Protein AF-A0A1W7RB22-F1 (afdb_monomer_lite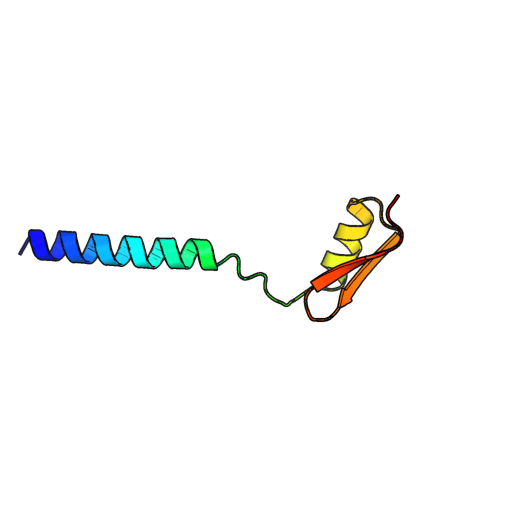)

Sequence (60 aa):
MKTAFILTILLITVFTTIHADTVTERSSDCDPVTCFDGCVADNCDSGSCVNGECQCRGCH

Organism: NCBI:txid141984

Radius of gyration: 20.31 Å; chains: 1; bounding box: 24×28×57 Å

pLDDT: mean 79.19, std 16.51, range [45.31, 96.06]

Secondary structure (DSSP, 8-state):
-HHHHHHHHHHHHHHHHHHHHHT----S---HHHHHHHHHHTTEEEEEEETTEEEEEEE-

Foldseek 3Di:
DVVVVVVVVVVVVVVVVVVVVVVVPLVLPPPQVCLQVVLVVQQAPGWGRDSSDIDTHRHD

Structure (mmCIF, N/CA/C/O backbone):
data_AF-A0A1W7RB22-F1
#
_entry.id   AF-A0A1W7RB22-F1
#
loop_
_atom_site.group_PDB
_atom_site.id
_atom_site.type_symbol
_atom_site.label_atom_id
_atom_site.label_alt_id
_atom_site.label_comp_id
_atom_site.label_asym_id
_atom_site.label_entity_id
_atom_site.label_seq_id
_atom_site.pdbx_PDB_ins_code
_atom_site.Cartn_x
_atom_site.Cartn_y
_atom_site.Cartn_z
_atom_site.occupancy
_atom_site.B_iso_or_equiv
_atom_site.auth_seq_id
_atom_site.auth_comp_id
_atom_site.auth_asym_id
_atom_site.auth_atom_id
_atom_site.pdbx_PDB_model_num
ATOM 1 N N . MET A 1 1 ? -11.241 17.687 44.662 1.00 59.94 1 MET A N 1
ATOM 2 C CA . MET A 1 1 ? -11.527 18.314 43.348 1.00 59.94 1 MET A CA 1
ATOM 3 C C . MET A 1 1 ? -10.341 18.183 42.396 1.00 59.94 1 MET A C 1
ATOM 5 O O . MET A 1 1 ? -10.496 17.537 41.376 1.00 59.94 1 MET A O 1
ATOM 9 N N . LYS A 1 2 ? -9.145 18.690 42.736 1.00 62.75 2 LYS A N 1
ATOM 10 C CA . LYS A 1 2 ? -7.976 18.698 41.830 1.00 62.75 2 LYS A CA 1
ATOM 11 C C . LYS A 1 2 ? -7.475 17.309 41.392 1.00 62.75 2 LYS A C 1
ATOM 13 O O . LYS A 1 2 ? -7.102 17.132 40.242 1.00 62.75 2 LYS A O 1
ATOM 18 N N . THR A 1 3 ? -7.546 16.312 42.272 1.00 69.88 3 THR A N 1
ATOM 19 C CA . THR A 1 3 ? -7.174 14.917 41.973 1.00 69.88 3 THR A CA 1
ATOM 20 C C . THR A 1 3 ? -8.111 14.238 40.973 1.00 69.88 3 THR A C 1
ATOM 22 O O . THR A 1 3 ? -7.640 13.511 40.109 1.00 69.88 3 THR A O 1
ATOM 25 N N . ALA A 1 4 ? -9.416 14.522 41.025 1.00 71.69 4 ALA A N 1
ATOM 26 C CA . ALA A 1 4 ? -10.384 13.983 40.067 1.00 71.69 4 ALA A CA 1
ATOM 27 C C . ALA A 1 4 ? -10.187 14.565 38.654 1.00 71.69 4 ALA A C 1
ATOM 29 O O . ALA A 1 4 ? -10.305 13.846 37.665 1.00 71.69 4 ALA A O 1
ATOM 30 N N . PHE A 1 5 ? -9.812 15.846 38.556 1.00 77.19 5 PHE A N 1
ATOM 31 C CA . PHE A 1 5 ? -9.443 16.475 37.282 1.00 77.19 5 PHE A CA 1
ATOM 32 C C . PHE A 1 5 ? -8.177 15.858 36.675 1.00 77.19 5 PHE A C 1
ATOM 34 O O . PHE A 1 5 ? -8.127 15.598 35.481 1.00 77.19 5 PHE A O 1
ATOM 41 N N . ILE A 1 6 ? -7.165 15.562 37.492 1.00 81.38 6 ILE A N 1
ATOM 42 C CA . ILE A 1 6 ? -5.936 14.924 37.000 1.00 81.38 6 ILE A CA 1
ATOM 43 C C . ILE A 1 6 ? -6.223 13.492 36.524 1.00 81.38 6 ILE A C 1
ATOM 45 O O . ILE A 1 6 ? -5.777 13.103 35.450 1.00 81.38 6 ILE A O 1
ATOM 49 N N . LEU A 1 7 ? -7.018 12.728 37.279 1.00 79.06 7 LEU A N 1
ATOM 50 C CA . LEU A 1 7 ? -7.396 11.359 36.912 1.00 79.06 7 LEU A CA 1
ATOM 51 C C . LEU A 1 7 ? -8.205 11.304 35.611 1.00 79.06 7 LEU A C 1
ATOM 53 O O . LEU A 1 7 ? -7.973 10.432 34.781 1.00 79.06 7 LEU A O 1
ATOM 57 N N . THR A 1 8 ? -9.124 12.248 35.411 1.00 83.31 8 THR A N 1
ATOM 58 C CA . THR A 1 8 ? -9.915 12.324 34.174 1.00 83.31 8 THR A CA 1
ATOM 59 C C . THR A 1 8 ? -9.056 12.690 32.968 1.00 83.31 8 THR A C 1
ATOM 61 O O . THR A 1 8 ? -9.184 12.047 31.932 1.00 83.31 8 THR A O 1
ATOM 64 N N . ILE A 1 9 ? -8.123 13.638 33.105 1.00 83.81 9 ILE A N 1
ATOM 65 C CA . ILE A 1 9 ? -7.174 13.983 32.035 1.00 83.81 9 ILE A CA 1
ATOM 66 C C . ILE A 1 9 ? -6.304 12.775 31.663 1.00 83.81 9 ILE A C 1
ATOM 68 O O . ILE A 1 9 ? -6.164 12.479 30.479 1.00 83.81 9 ILE A O 1
ATOM 72 N N . LEU A 1 10 ? -5.783 12.039 32.653 1.00 81.81 10 LEU A N 1
ATOM 73 C CA . LEU A 1 10 ? -4.967 10.843 32.415 1.00 81.81 10 LEU A CA 1
ATOM 74 C C . LEU A 1 10 ? -5.738 9.758 31.646 1.00 81.81 10 LEU A C 1
ATOM 76 O O . LEU A 1 10 ? -5.215 9.193 30.686 1.00 81.81 10 LEU A O 1
ATOM 80 N N . LEU A 1 11 ? -6.996 9.504 32.015 1.00 82.12 11 LEU A N 1
ATOM 81 C CA . LEU A 1 11 ? -7.847 8.539 31.312 1.00 82.12 11 LEU A CA 1
ATOM 82 C C . LEU A 1 11 ? -8.103 8.947 29.857 1.00 82.12 11 LEU A C 1
ATOM 84 O O . LEU A 1 11 ? -8.018 8.101 28.970 1.00 82.12 11 LEU A O 1
ATOM 88 N N . ILE A 1 12 ? -8.365 10.233 29.605 1.00 81.12 12 ILE A N 1
ATOM 89 C CA . ILE A 1 12 ? -8.579 10.757 28.250 1.00 81.12 12 ILE A CA 1
ATOM 90 C C . ILE A 1 12 ? -7.309 10.595 27.416 1.00 81.12 12 ILE A C 1
ATOM 92 O O . ILE A 1 12 ? -7.390 10.082 26.305 1.00 81.12 12 ILE A O 1
ATOM 96 N N . THR A 1 13 ? -6.139 10.954 27.958 1.00 76.31 13 THR A N 1
ATOM 97 C CA . THR A 1 13 ? -4.866 10.815 27.234 1.00 76.31 13 THR A CA 1
ATOM 98 C C . THR A 1 13 ? -4.577 9.370 26.842 1.00 76.31 13 THR A C 1
ATOM 100 O O . THR A 1 13 ? -4.213 9.122 25.697 1.00 76.31 13 THR A O 1
ATOM 103 N N . VAL A 1 14 ? -4.821 8.414 27.745 1.00 75.94 14 VAL A N 1
ATOM 104 C CA . VAL A 1 14 ? -4.644 6.981 27.470 1.00 75.94 14 VAL A CA 1
ATOM 105 C C . VAL A 1 14 ? -5.625 6.503 26.399 1.00 75.94 14 VAL A C 1
ATOM 107 O O . VAL A 1 14 ? -5.224 5.810 25.467 1.00 75.94 14 VAL A O 1
ATOM 110 N N . PHE A 1 15 ? -6.897 6.906 26.479 1.00 71.62 15 PHE A N 1
ATOM 111 C CA . PHE A 1 15 ? -7.883 6.589 25.444 1.00 71.62 15 PHE A CA 1
ATOM 112 C C . PHE A 1 15 ? -7.445 7.120 24.076 1.00 71.62 15 PHE A C 1
ATOM 114 O O . PHE A 1 15 ? -7.444 6.365 23.107 1.00 71.62 15 PHE A O 1
ATOM 121 N N . THR A 1 16 ? -7.015 8.381 23.993 1.00 66.75 16 THR A N 1
ATOM 122 C CA . THR A 1 16 ? -6.603 8.994 22.724 1.00 66.75 16 THR A CA 1
ATOM 123 C C . THR A 1 16 ? -5.330 8.387 22.145 1.00 66.75 16 THR A C 1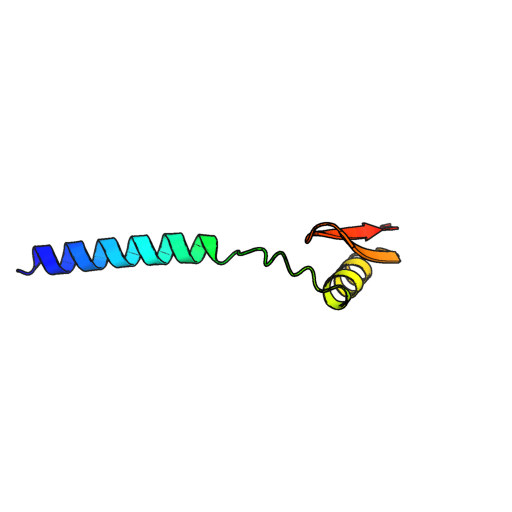
ATOM 125 O O . THR A 1 16 ? -5.251 8.243 20.932 1.00 66.75 16 THR A O 1
ATOM 128 N N . THR A 1 17 ? -4.352 7.987 22.967 1.00 62.44 17 THR A N 1
ATOM 129 C CA . THR A 1 17 ? -3.130 7.333 22.466 1.00 62.44 17 THR A CA 1
ATOM 130 C C . THR A 1 17 ? -3.416 5.930 21.941 1.00 62.44 17 THR A C 1
ATOM 132 O O . THR A 1 17 ? -2.931 5.579 20.876 1.00 62.4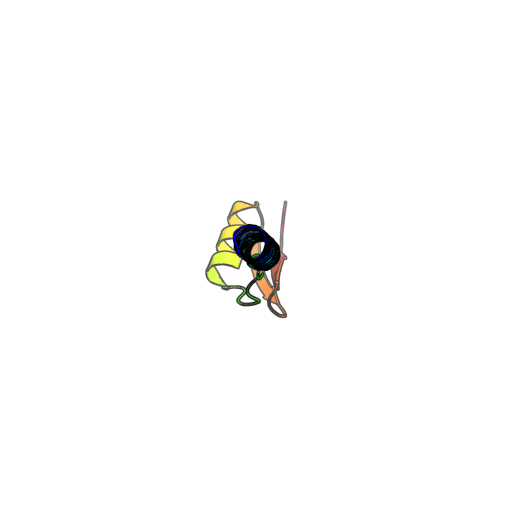4 17 THR A O 1
ATOM 135 N N . ILE A 1 18 ? -4.276 5.156 22.617 1.00 60.59 18 ILE A N 1
ATOM 136 C CA . ILE A 1 18 ? -4.695 3.828 22.129 1.00 60.59 18 ILE A CA 1
ATOM 137 C C . ILE A 1 18 ? -5.473 3.957 20.808 1.00 60.59 18 ILE A C 1
ATOM 139 O O . ILE A 1 18 ? -5.327 3.130 19.909 1.00 60.59 18 ILE A O 1
ATOM 143 N N . HIS A 1 19 ? -6.285 5.010 20.666 1.00 56.66 19 HIS A N 1
ATOM 144 C CA . HIS A 1 1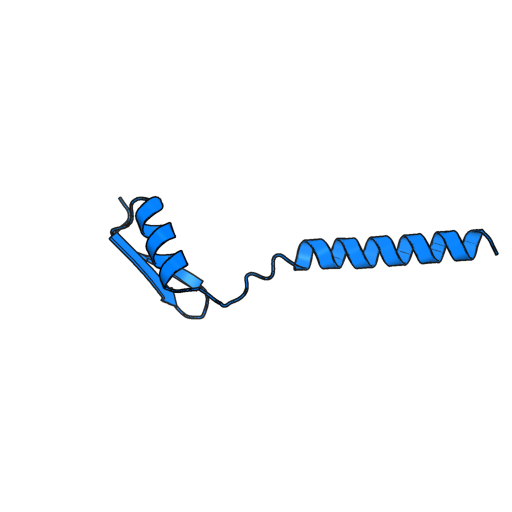9 ? -6.986 5.276 19.410 1.00 56.66 19 HIS A CA 1
ATOM 145 C C . HIS A 1 19 ? -6.021 5.742 18.310 1.00 56.66 19 HIS A C 1
ATOM 147 O O . HIS A 1 19 ? -6.195 5.345 17.170 1.00 56.66 19 HIS A O 1
ATOM 153 N N . ALA A 1 20 ? -4.966 6.499 18.634 1.00 54.09 20 ALA A N 1
ATOM 154 C CA . ALA A 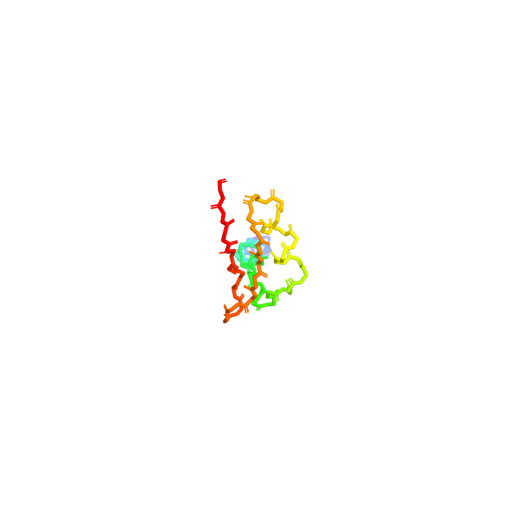1 20 ? -3.955 6.939 17.667 1.00 54.09 20 ALA A CA 1
ATOM 155 C C . ALA A 1 20 ? -3.151 5.771 17.061 1.00 54.09 20 ALA A C 1
ATOM 157 O O . ALA A 1 20 ? -2.947 5.748 15.851 1.00 54.09 20 ALA A O 1
ATOM 158 N N . ASP A 1 21 ? -2.772 4.770 17.864 1.00 50.38 21 ASP A N 1
ATOM 159 C CA . ASP A 1 21 ? -2.126 3.545 17.362 1.00 50.38 21 ASP A CA 1
ATOM 160 C C . ASP A 1 21 ? -3.080 2.669 16.524 1.00 50.38 21 ASP A C 1
ATOM 162 O O . ASP A 1 21 ? -2.637 1.886 15.683 1.00 50.38 21 ASP A O 1
ATOM 166 N N . THR A 1 22 ? -4.397 2.828 16.697 1.00 47.41 22 THR A N 1
ATOM 167 C CA . THR A 1 22 ? -5.422 2.106 15.921 1.00 47.41 22 THR A CA 1
ATOM 168 C C . THR A 1 22 ? -5.960 2.884 14.716 1.00 47.41 22 THR A C 1
ATOM 170 O O . THR A 1 22 ? -6.669 2.289 13.912 1.00 47.41 22 THR A O 1
ATOM 173 N N . VAL A 1 23 ? -5.540 4.142 14.496 1.00 47.97 23 VAL A N 1
ATOM 174 C CA . VAL A 1 23 ? -5.694 4.836 13.194 1.00 47.97 23 VAL A CA 1
ATOM 175 C C . VAL A 1 23 ? -4.515 4.581 12.252 1.00 47.97 23 VAL A C 1
ATOM 177 O O . VAL A 1 23 ? -4.360 5.264 11.246 1.00 47.97 23 VAL A O 1
ATOM 180 N N . THR A 1 24 ? -3.742 3.520 12.494 1.00 45.31 24 THR A N 1
ATOM 181 C CA . THR A 1 24 ? -3.320 2.693 11.356 1.00 45.31 24 THR A CA 1
ATOM 182 C C . THR A 1 24 ? -4.450 1.713 11.063 1.00 45.31 24 THR A C 1
ATOM 184 O O . THR A 1 24 ? -4.274 0.495 11.052 1.00 45.31 24 THR A O 1
ATOM 187 N N . GLU A 1 25 ? -5.648 2.258 10.850 1.00 46.22 25 GLU A N 1
ATOM 188 C CA . GLU A 1 25 ? -6.623 1.591 10.022 1.00 46.22 25 GLU A CA 1
ATOM 189 C C . GLU A 1 25 ? -5.881 1.450 8.694 1.00 46.22 25 GLU A C 1
ATOM 191 O O . GLU A 1 25 ? -5.726 2.404 7.932 1.00 46.22 25 GLU A O 1
ATOM 196 N N . ARG A 1 26 ? -5.307 0.265 8.452 1.00 48.75 26 ARG A N 1
ATOM 197 C CA . ARG A 1 26 ? -5.218 -0.242 7.094 1.00 48.75 26 ARG A CA 1
ATOM 198 C C . ARG A 1 26 ? -6.665 -0.239 6.640 1.00 48.75 26 ARG A C 1
ATOM 200 O O . ARG A 1 26 ? -7.378 -1.218 6.849 1.00 48.75 26 ARG A O 1
ATOM 207 N N . SER A 1 27 ? -7.112 0.910 6.144 1.00 47.56 27 SER A N 1
ATOM 208 C CA . SER A 1 27 ? -8.317 1.024 5.365 1.00 47.56 27 SER A CA 1
ATOM 209 C C . SER A 1 27 ? -8.180 -0.101 4.360 1.00 47.56 27 SER A C 1
ATOM 211 O O . SER A 1 27 ? -7.250 -0.131 3.553 1.00 47.56 27 SER A O 1
ATOM 213 N N . SER A 1 28 ? -9.055 -1.085 4.492 1.00 54.59 28 SER A N 1
ATOM 214 C CA . SER A 1 28 ? -9.173 -2.208 3.566 1.00 54.59 28 SER A CA 1
ATOM 215 C C . SER A 1 28 ? -9.623 -1.732 2.174 1.00 54.59 28 SER A C 1
ATOM 217 O O . SER A 1 28 ? -9.825 -2.539 1.271 1.00 54.59 28 SER A O 1
ATOM 219 N N . ASP A 1 29 ? -9.709 -0.414 1.980 1.00 65.56 29 ASP A N 1
ATOM 220 C CA . ASP A 1 29 ? -9.650 0.307 0.721 1.00 65.56 29 ASP A CA 1
ATOM 221 C C . ASP A 1 29 ? -8.245 0.218 0.124 1.00 65.56 29 ASP A C 1
ATOM 223 O O . ASP A 1 29 ? -7.485 1.186 0.053 1.00 65.56 29 ASP A O 1
ATOM 227 N N . CYS A 1 30 ? -7.886 -0.975 -0.333 1.00 81.69 30 CYS A N 1
ATOM 228 C CA . CYS A 1 30 ? -6.872 -1.053 -1.360 1.00 81.69 30 CYS A CA 1
ATOM 229 C C . CYS A 1 30 ? -7.397 -0.274 -2.577 1.00 81.69 30 CYS A C 1
ATOM 231 O O . CYS A 1 30 ? -8.291 -0.735 -3.291 1.00 81.69 30 CYS A O 1
ATOM 233 N N . ASP A 1 31 ? -6.876 0.935 -2.775 1.00 89.19 31 ASP A N 1
ATOM 234 C CA . ASP A 1 31 ? -7.116 1.714 -3.980 1.00 89.19 31 ASP A CA 1
ATOM 235 C C . ASP A 1 31 ? -6.295 1.099 -5.126 1.00 89.19 31 ASP A C 1
ATOM 237 O O . ASP A 1 31 ? -5.068 0.990 -5.019 1.00 89.19 31 ASP A O 1
ATOM 241 N N . PRO A 1 32 ? -6.936 0.658 -6.223 1.00 90.00 32 PRO A N 1
ATOM 242 C CA . PRO A 1 32 ? -6.251 -0.073 -7.282 1.00 90.00 32 PRO A CA 1
ATOM 243 C C . PRO A 1 32 ? -5.191 0.767 -7.996 1.00 90.00 32 PRO A C 1
ATOM 245 O O . PRO A 1 32 ? -4.196 0.204 -8.445 1.00 90.00 32 PRO A O 1
ATOM 248 N N . VAL A 1 33 ? -5.375 2.089 -8.081 1.00 92.00 33 VAL A N 1
ATOM 249 C CA . VAL A 1 33 ? -4.413 2.990 -8.731 1.00 92.00 33 VAL A CA 1
ATOM 250 C C . VAL A 1 33 ? -3.175 3.139 -7.857 1.00 92.00 33 VAL A C 1
ATOM 252 O O . VAL A 1 33 ? -2.067 2.868 -8.302 1.00 92.00 33 VAL A O 1
ATOM 255 N N . THR A 1 34 ? -3.370 3.459 -6.582 1.00 92.31 34 THR A N 1
ATOM 256 C CA . THR A 1 34 ? -2.293 3.623 -5.602 1.00 92.31 34 THR A CA 1
ATOM 257 C C . THR A 1 34 ? -1.520 2.317 -5.405 1.00 92.31 34 THR A C 1
ATOM 259 O O . THR A 1 34 ? -0.296 2.331 -5.301 1.00 92.31 34 THR A O 1
ATOM 262 N N . CYS A 1 35 ? -2.215 1.174 -5.405 1.00 93.69 35 CYS A N 1
ATOM 263 C CA . CYS A 1 35 ? -1.594 -0.148 -5.358 1.00 93.69 35 CYS A CA 1
ATOM 264 C C . CYS A 1 35 ? -0.741 -0.432 -6.602 1.00 93.69 35 CYS A C 1
ATOM 266 O O . CYS A 1 35 ? 0.390 -0.898 -6.480 1.00 93.69 35 CYS A O 1
ATOM 268 N N . PHE A 1 36 ? -1.258 -0.141 -7.799 1.00 95.00 36 PHE A N 1
ATOM 269 C CA . PHE A 1 36 ? -0.502 -0.315 -9.036 1.00 95.00 36 PHE A CA 1
ATOM 270 C C . PHE A 1 36 ? 0.741 0.583 -9.067 1.00 95.00 36 PHE A C 1
ATOM 272 O O . PHE A 1 36 ? 1.845 0.078 -9.260 1.00 95.00 36 PHE A O 1
ATOM 279 N N . ASP A 1 37 ? 0.575 1.881 -8.808 1.00 95.12 37 ASP A N 1
ATOM 280 C CA . ASP A 1 37 ? 1.663 2.861 -8.841 1.00 95.12 37 ASP A CA 1
ATOM 281 C C . ASP A 1 37 ? 2.746 2.542 -7.801 1.00 95.12 37 ASP A C 1
ATOM 283 O O . ASP A 1 37 ? 3.936 2.618 -8.106 1.00 95.12 37 ASP A O 1
ATOM 287 N N . GLY A 1 38 ? 2.348 2.121 -6.594 1.00 94.62 38 GLY A N 1
ATOM 288 C CA . GLY A 1 38 ? 3.272 1.677 -5.549 1.00 94.62 38 GLY A CA 1
ATOM 289 C C . GLY A 1 38 ? 4.078 0.445 -5.963 1.00 94.62 38 GLY A C 1
ATOM 290 O O . GLY A 1 38 ? 5.300 0.448 -5.851 1.00 94.62 38 GLY A O 1
ATOM 291 N N . CYS A 1 39 ? 3.423 -0.577 -6.521 1.00 95.56 39 CYS A N 1
ATOM 292 C CA . CYS A 1 39 ? 4.118 -1.773 -7.000 1.00 95.56 39 CYS A CA 1
ATOM 293 C C . CYS A 1 39 ? 5.096 -1.462 -8.142 1.00 95.56 39 CYS A C 1
ATOM 295 O O . CYS A 1 39 ? 6.191 -2.017 -8.175 1.00 95.56 39 CYS A O 1
ATOM 297 N N . VAL A 1 40 ? 4.740 -0.562 -9.062 1.00 94.56 40 VAL A N 1
ATOM 298 C CA . VAL A 1 40 ? 5.652 -0.129 -10.132 1.00 94.56 40 VAL A CA 1
ATOM 299 C C . VAL A 1 40 ? 6.841 0.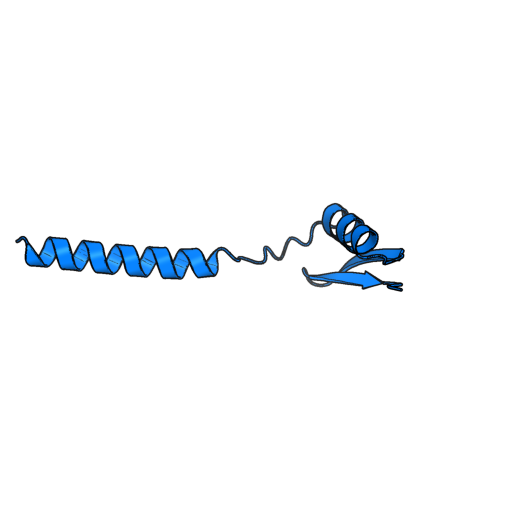651 -9.565 1.00 94.56 40 VAL A C 1
ATOM 301 O O . VAL A 1 40 ? 7.973 0.438 -9.999 1.00 94.56 40 VAL A O 1
ATOM 304 N N . ALA A 1 41 ? 6.618 1.511 -8.564 1.00 95.06 41 ALA A N 1
ATOM 305 C CA . ALA A 1 41 ? 7.692 2.224 -7.871 1.00 95.06 41 ALA A CA 1
ATOM 306 C C . ALA A 1 41 ? 8.667 1.272 -7.148 1.00 95.06 41 ALA A C 1
ATOM 308 O O . ALA A 1 41 ? 9.868 1.544 -7.108 1.00 95.06 41 ALA A O 1
ATOM 309 N N . ASP A 1 42 ? 8.170 0.134 -6.662 1.00 92.56 42 ASP A N 1
ATOM 310 C CA . ASP A 1 42 ? 8.954 -0.935 -6.032 1.00 92.56 42 ASP A CA 1
ATOM 311 C C . ASP A 1 42 ? 9.626 -1.897 -7.042 1.00 92.56 42 ASP A C 1
ATOM 313 O O . ASP A 1 42 ? 10.151 -2.936 -6.648 1.00 92.56 42 ASP A O 1
ATOM 317 N N . ASN A 1 43 ? 9.686 -1.544 -8.334 1.00 95.25 43 ASN A N 1
ATOM 318 C CA . ASN A 1 43 ? 10.242 -2.363 -9.428 1.00 95.25 43 ASN A CA 1
ATOM 319 C C . ASN A 1 43 ? 9.485 -3.679 -9.678 1.00 95.25 43 ASN A C 1
ATOM 321 O O . ASN A 1 43 ? 10.084 -4.709 -9.998 1.00 95.25 43 ASN A O 1
ATOM 325 N N . CYS A 1 44 ? 8.159 -3.642 -9.566 1.00 96.06 44 CYS A N 1
ATOM 326 C CA . CYS A 1 44 ? 7.284 -4.716 -10.019 1.00 96.06 44 CYS A CA 1
ATOM 327 C C . CYS A 1 44 ? 6.538 -4.334 -11.304 1.00 96.06 44 CYS A C 1
ATOM 329 O O . CYS A 1 44 ? 6.219 -3.172 -11.538 1.00 96.06 44 CYS A O 1
ATOM 331 N N . ASP A 1 45 ? 6.186 -5.326 -12.120 1.00 95.31 45 ASP A N 1
ATOM 332 C CA . ASP A 1 45 ? 5.434 -5.108 -13.363 1.00 95.31 45 ASP A CA 1
ATOM 333 C C . ASP A 1 45 ? 3.990 -4.624 -13.132 1.00 95.31 45 ASP A C 1
ATOM 335 O O . ASP A 1 45 ? 3.397 -3.961 -13.987 1.00 95.31 45 ASP A O 1
ATOM 339 N N . SER A 1 46 ? 3.363 -5.019 -12.018 1.00 94.88 46 SER A N 1
ATOM 340 C CA . SER A 1 46 ? 1.955 -4.708 -11.747 1.00 94.88 46 SER A CA 1
ATOM 341 C C . SER A 1 46 ? 1.581 -4.849 -10.269 1.00 94.88 46 SER A C 1
ATOM 343 O O . SER A 1 46 ? 2.215 -5.593 -9.523 1.00 94.88 46 SER A O 1
ATOM 345 N N . GLY A 1 47 ? 0.490 -4.193 -9.868 1.00 94.94 47 GLY A N 1
ATOM 346 C CA . GLY A 1 47 ? -0.150 -4.308 -8.558 1.00 94.94 47 GLY A CA 1
ATOM 347 C C . GLY A 1 47 ? -1.667 -4.414 -8.682 1.00 94.94 47 GLY A C 1
ATOM 348 O O . GLY A 1 47 ? -2.267 -3.816 -9.574 1.00 94.94 47 GLY A O 1
ATOM 349 N N . SER A 1 48 ? -2.306 -5.203 -7.817 1.00 94.44 48 SER A N 1
ATOM 350 C CA . SER A 1 48 ? -3.769 -5.288 -7.758 1.00 94.44 48 SER A CA 1
ATOM 351 C C . SER A 1 48 ? -4.288 -5.602 -6.365 1.00 94.44 48 SER A C 1
ATOM 353 O O . SER A 1 48 ? -3.669 -6.357 -5.618 1.00 94.44 48 SER A O 1
ATOM 355 N N . CYS A 1 49 ? -5.478 -5.096 -6.074 1.00 92.94 49 CYS A N 1
ATOM 356 C CA . CYS A 1 49 ? -6.171 -5.323 -4.818 1.00 92.94 49 CYS A CA 1
ATOM 357 C C . CYS A 1 49 ? -6.866 -6.683 -4.786 1.00 92.94 49 CYS A C 1
ATOM 359 O O . CYS A 1 49 ? -7.728 -6.972 -5.617 1.00 92.94 49 CYS A O 1
ATOM 361 N N . VAL A 1 50 ? -6.520 -7.510 -3.804 1.00 90.62 50 VAL A N 1
ATOM 362 C CA . VAL A 1 50 ? -7.103 -8.833 -3.572 1.00 90.62 50 VAL A CA 1
ATOM 363 C C . VAL A 1 50 ? -7.496 -8.913 -2.103 1.00 90.62 50 VAL A C 1
ATOM 365 O O . VAL A 1 50 ? -6.646 -8.794 -1.229 1.00 90.62 50 VAL A O 1
ATOM 368 N N . ASN A 1 51 ? -8.790 -9.100 -1.824 1.00 88.44 51 ASN A N 1
ATOM 369 C CA . ASN A 1 51 ? -9.339 -9.139 -0.459 1.00 88.44 51 ASN A CA 1
ATOM 370 C C . ASN A 1 51 ? -8.991 -7.908 0.406 1.00 88.44 51 ASN A C 1
ATOM 372 O O . ASN A 1 51 ? -8.809 -8.032 1.612 1.00 88.44 51 ASN A O 1
ATOM 376 N N . GLY A 1 52 ? -8.903 -6.724 -0.209 1.00 84.62 52 GLY A N 1
ATOM 377 C CA . GLY A 1 52 ? -8.564 -5.480 0.493 1.00 84.62 52 GLY A CA 1
ATOM 378 C C . GLY A 1 52 ? -7.067 -5.284 0.749 1.00 84.62 52 GLY A C 1
ATOM 379 O O . GLY A 1 52 ? -6.684 -4.308 1.384 1.00 84.62 52 GLY A O 1
ATOM 380 N N . GLU A 1 53 ? -6.214 -6.167 0.226 1.00 87.38 53 GLU A N 1
ATOM 381 C CA . GLU A 1 53 ? -4.759 -6.052 0.314 1.00 87.38 53 GLU A CA 1
ATOM 382 C C . GLU A 1 53 ? -4.142 -5.845 -1.072 1.00 87.38 53 GLU A C 1
ATOM 384 O O . GLU A 1 53 ? -4.560 -6.457 -2.058 1.00 87.38 53 GLU A O 1
ATOM 389 N N . CYS A 1 54 ? -3.130 -4.983 -1.154 1.00 91.31 54 CYS A N 1
ATOM 390 C CA . CYS A 1 54 ? -2.376 -4.781 -2.384 1.00 91.31 54 CYS A CA 1
ATOM 391 C C . CYS A 1 54 ? -1.397 -5.941 -2.606 1.00 91.31 54 CYS A C 1
ATOM 393 O O . CYS A 1 54 ? -0.565 -6.227 -1.746 1.00 91.31 54 CYS A O 1
ATOM 395 N N . GLN A 1 55 ? -1.480 -6.599 -3.763 1.00 94.00 55 GLN A N 1
ATOM 396 C CA . GLN A 1 55 ? -0.534 -7.629 -4.191 1.00 94.00 55 GLN A CA 1
ATOM 397 C C . GLN A 1 55 ? 0.222 -7.190 -5.444 1.00 94.00 55 GLN A C 1
ATOM 399 O O . GLN A 1 55 ? -0.383 -7.004 -6.504 1.00 94.00 55 GLN A O 1
ATOM 404 N N . CYS A 1 56 ? 1.548 -7.101 -5.326 1.00 95.31 56 CYS A N 1
ATOM 405 C CA . CYS A 1 56 ? 2.452 -6.863 -6.447 1.00 95.31 56 CYS A CA 1
ATOM 406 C C . CYS A 1 56 ? 2.796 -8.165 -7.184 1.00 95.31 56 CYS A C 1
ATOM 408 O O . CYS A 1 56 ? 2.858 -9.245 -6.592 1.00 95.31 56 CYS A O 1
ATOM 410 N N . ARG A 1 57 ? 3.025 -8.070 -8.495 1.00 95.06 57 ARG A N 1
ATOM 411 C CA . ARG A 1 57 ? 3.388 -9.180 -9.385 1.00 95.06 57 ARG A CA 1
ATOM 412 C C . ARG A 1 57 ? 4.550 -8.766 -10.284 1.00 95.06 57 ARG A C 1
ATOM 414 O O . ARG A 1 57 ? 4.591 -7.625 -10.725 1.00 95.06 57 ARG A O 1
ATOM 421 N N . GLY A 1 58 ? 5.447 -9.713 -10.571 1.00 93.38 58 GLY A N 1
ATOM 422 C CA . GLY A 1 58 ? 6.597 -9.480 -11.455 1.00 93.38 58 GLY A CA 1
ATOM 423 C C . GLY A 1 58 ? 7.651 -8.545 -10.855 1.00 93.38 58 GLY A C 1
ATOM 424 O O . GLY A 1 58 ? 8.084 -7.619 -11.520 1.00 93.38 58 GLY A O 1
ATOM 425 N N . CYS A 1 59 ? 8.000 -8.727 -9.579 1.00 92.56 59 CYS A N 1
ATOM 426 C CA . CYS A 1 59 ? 9.043 -7.936 -8.916 1.00 92.56 59 CYS A CA 1
ATOM 427 C C . CYS A 1 59 ? 10.441 -8.497 -9.223 1.00 92.56 59 CYS A C 1
ATOM 429 O O . CYS A 1 59 ? 10.610 -9.724 -9.229 1.00 92.56 59 CYS A O 1
ATOM 431 N N . HIS A 1 60 ? 11.420 -7.614 -9.450 1.00 81.44 60 HIS A N 1
ATOM 432 C CA . HIS A 1 60 ? 12.774 -7.953 -9.909 1.00 81.44 60 HIS A CA 1
ATOM 433 C C . HIS A 1 60 ? 13.891 -7.365 -9.044 1.00 81.44 60 HIS A C 1
ATOM 435 O O . HIS A 1 60 ? 13.767 -6.202 -8.606 1.00 81.44 60 HIS A O 1
#